Protein AF-A0A7X5DZA8-F1 (afdb_monomer_lite)

Structure (mmCIF, N/CA/C/O backbone):
data_AF-A0A7X5DZA8-F1
#
_entry.id   AF-A0A7X5DZA8-F1
#
loop_
_atom_site.group_PDB
_atom_site.id
_atom_site.type_symbol
_atom_site.label_atom_id
_atom_site.label_alt_id
_atom_site.label_comp_id
_atom_site.label_asym_id
_atom_site.label_entity_id
_atom_site.label_seq_id
_atom_site.pdbx_PDB_ins_code
_atom_site.Cartn_x
_atom_site.Cartn_y
_atom_site.Cartn_z
_atom_site.occupancy
_atom_site.B_iso_or_equiv
_atom_site.auth_seq_id
_atom_site.auth_comp_id
_atom_site.auth_asym_id
_atom_site.auth_atom_id
_atom_site.pdbx_PDB_model_num
ATOM 1 N N . MET A 1 1 ? -6.252 9.428 11.118 1.00 93.88 1 MET A N 1
ATOM 2 C CA . MET A 1 1 ? -6.283 8.185 10.295 1.00 93.88 1 MET A CA 1
ATOM 3 C C . MET A 1 1 ? -5.612 7.089 11.112 1.00 93.88 1 MET A C 1
ATOM 5 O O . MET A 1 1 ? -4.889 7.439 12.027 1.00 93.88 1 MET A O 1
ATOM 9 N N . TYR A 1 2 ? -5.818 5.802 10.845 1.00 96.19 2 TYR A N 1
ATOM 10 C CA . TYR A 1 2 ? -5.159 4.722 11.590 1.00 96.19 2 TYR A CA 1
ATOM 11 C C . TYR A 1 2 ? -4.251 3.884 10.692 1.00 96.19 2 TYR A C 1
ATOM 13 O O . TYR A 1 2 ? -4.678 3.464 9.617 1.00 96.19 2 TYR A O 1
ATOM 21 N N . LYS A 1 3 ? -3.027 3.609 11.157 1.00 96.44 3 LYS A N 1
ATOM 22 C CA . LYS A 1 3 ? -2.171 2.518 10.666 1.00 96.44 3 LYS A CA 1
ATOM 23 C C . LYS A 1 3 ? -2.565 1.233 11.389 1.00 96.44 3 LYS A C 1
ATOM 25 O O . LYS A 1 3 ? -2.643 1.215 12.616 1.00 96.44 3 LYS A O 1
ATOM 30 N N . ILE A 1 4 ? -2.795 0.171 10.626 1.00 97.06 4 ILE A N 1
ATOM 31 C CA . ILE A 1 4 ? -3.059 -1.175 11.139 1.00 97.06 4 ILE A CA 1
ATOM 32 C C . ILE A 1 4 ? -1.740 -1.938 11.091 1.00 97.06 4 ILE A C 1
ATOM 34 O O . ILE A 1 4 ? -1.192 -2.150 10.010 1.00 97.06 4 ILE A O 1
ATOM 38 N N . ILE A 1 5 ? -1.206 -2.308 12.251 1.00 96.75 5 ILE A N 1
ATOM 39 C CA . ILE A 1 5 ? 0.121 -2.910 12.389 1.00 96.75 5 ILE A CA 1
ATOM 40 C C . ILE A 1 5 ? -0.028 -4.362 12.833 1.00 96.75 5 ILE A C 1
ATOM 42 O O . ILE A 1 5 ? -0.604 -4.629 13.884 1.00 96.75 5 ILE A O 1
ATOM 46 N N . LYS A 1 6 ? 0.536 -5.294 12.064 1.00 96.12 6 LYS A N 1
ATOM 47 C CA . LYS A 1 6 ? 0.617 -6.722 12.394 1.00 96.12 6 LYS A CA 1
ATOM 48 C C . LYS A 1 6 ? 2.081 -7.137 12.445 1.00 96.12 6 LYS A C 1
ATOM 50 O O . LYS A 1 6 ? 2.816 -6.885 11.496 1.00 96.12 6 LYS A O 1
ATOM 55 N N . ASN A 1 7 ? 2.514 -7.772 13.536 1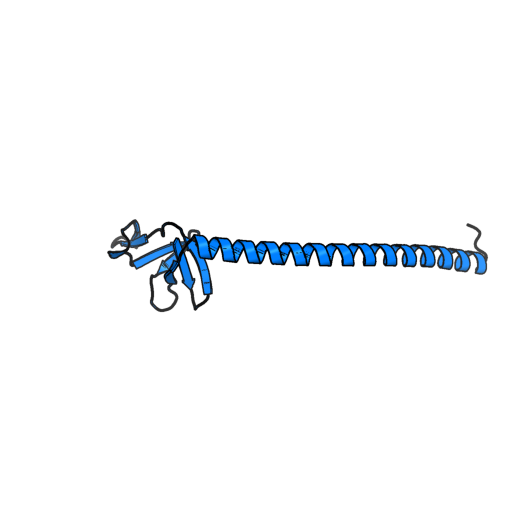.00 94.19 7 ASN A N 1
ATOM 56 C CA . ASN A 1 7 ? 3.898 -8.247 13.704 1.00 94.19 7 ASN A CA 1
ATOM 57 C C . ASN A 1 7 ? 4.967 -7.169 13.402 1.00 94.19 7 ASN A C 1
ATOM 59 O O . ASN A 1 7 ? 5.992 -7.453 12.792 1.00 94.19 7 ASN A O 1
ATOM 63 N N . GLY A 1 8 ? 4.702 -5.915 13.782 1.00 91.44 8 GLY A N 1
ATOM 64 C CA . GLY A 1 8 ? 5.602 -4.779 13.549 1.00 91.44 8 GLY A CA 1
ATOM 65 C C . GLY A 1 8 ? 5.533 -4.146 12.152 1.00 91.44 8 GLY A C 1
ATOM 66 O O . GLY A 1 8 ? 6.092 -3.069 11.964 1.00 9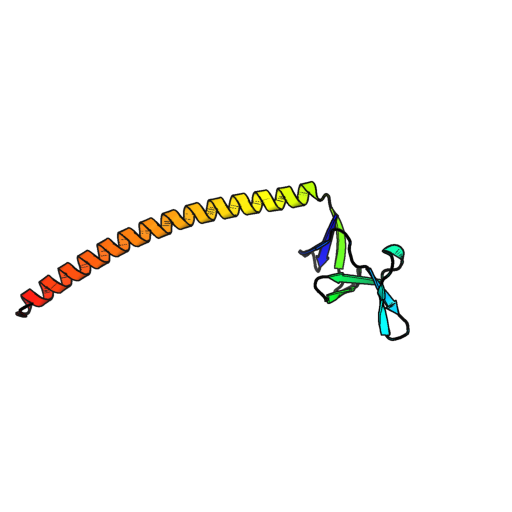1.44 8 GLY A O 1
ATOM 67 N N . ALA A 1 9 ? 4.814 -4.740 11.196 1.00 94.62 9 ALA A N 1
ATOM 68 C CA . ALA A 1 9 ? 4.633 -4.193 9.852 1.00 94.62 9 ALA A CA 1
ATOM 69 C C . ALA A 1 9 ? 3.244 -3.562 9.682 1.00 94.62 9 ALA A C 1
ATOM 71 O O . ALA A 1 9 ? 2.238 -4.114 10.132 1.00 94.62 9 ALA A O 1
ATOM 72 N N . ALA A 1 10 ? 3.173 -2.411 9.010 1.00 94.56 10 ALA A N 1
ATOM 73 C CA . ALA A 1 10 ? 1.895 -1.825 8.622 1.00 94.56 10 ALA A CA 1
ATOM 74 C C . ALA A 1 10 ? 1.277 -2.659 7.491 1.00 94.56 10 ALA A C 1
ATOM 76 O O . ALA A 1 10 ? 1.869 -2.783 6.422 1.00 94.56 10 ALA A O 1
ATOM 77 N N . ILE A 1 11 ? 0.091 -3.214 7.730 1.00 95.62 11 ILE A N 1
ATOM 78 C CA . ILE A 1 11 ? -0.668 -3.974 6.726 1.00 95.62 11 ILE A CA 1
ATOM 79 C C . ILE A 1 11 ? -1.697 -3.106 6.005 1.00 95.62 11 ILE A C 1
ATOM 81 O O . ILE A 1 11 ? -2.243 -3.524 4.993 1.00 95.62 11 ILE A O 1
ATOM 85 N N . GLY A 1 12 ? -1.978 -1.911 6.531 1.00 94.56 12 GLY A N 1
ATOM 86 C CA . GLY A 1 12 ? -3.020 -1.067 5.982 1.00 94.56 12 GLY A CA 1
ATOM 87 C C . GLY A 1 12 ? -3.195 0.278 6.662 1.00 94.56 12 GLY A C 1
ATOM 88 O O . GLY A 1 12 ? -2.690 0.530 7.760 1.00 94.56 12 GLY A O 1
ATOM 89 N N . LEU A 1 13 ? -3.971 1.124 5.991 1.00 95.56 13 LEU A N 1
ATOM 90 C CA . LEU A 1 13 ? -4.452 2.405 6.488 1.00 95.56 13 LEU A CA 1
ATOM 91 C C . LEU A 1 13 ? -5.978 2.410 6.463 1.00 95.56 13 LEU A C 1
ATOM 93 O O . LEU A 1 13 ? -6.592 1.984 5.486 1.00 95.56 13 LEU A O 1
ATOM 97 N N . ALA A 1 14 ? -6.592 2.930 7.521 1.00 94.81 14 ALA A N 1
ATOM 98 C CA . ALA A 1 14 ? -8.034 3.110 7.597 1.00 94.81 14 ALA A CA 1
ATOM 99 C C . ALA A 1 14 ? -8.360 4.493 8.160 1.00 94.81 14 ALA A C 1
ATOM 101 O O . ALA A 1 14 ? -7.932 4.857 9.256 1.00 94.81 14 ALA A O 1
ATOM 102 N N . ALA A 1 15 ? -9.149 5.281 7.428 1.00 92.88 15 ALA A N 1
ATOM 103 C CA . ALA A 1 15 ? -9.639 6.560 7.942 1.00 92.88 15 ALA A CA 1
ATOM 104 C C . ALA A 1 15 ? -10.598 6.351 9.127 1.00 92.88 15 ALA A C 1
ATOM 106 O O . ALA A 1 15 ? -10.523 7.078 10.115 1.00 92.88 15 ALA A O 1
ATOM 107 N N . LYS A 1 16 ? -11.462 5.333 9.030 1.00 93.81 16 LYS A N 1
ATOM 108 C CA . LYS A 1 16 ? -12.398 4.894 10.069 1.00 93.81 16 LYS A CA 1
ATOM 109 C C . LYS A 1 16 ? -12.333 3.365 10.163 1.00 93.81 16 LYS A C 1
ATOM 111 O O . LYS A 1 16 ? -12.872 2.708 9.273 1.00 93.81 16 LYS A O 1
ATOM 116 N N . PRO A 1 17 ? -11.638 2.796 11.161 1.00 95.94 17 PRO A N 1
ATOM 117 C CA . PRO A 1 17 ? -11.575 1.351 11.334 1.00 95.94 17 PRO A CA 1
ATOM 118 C C . PRO A 1 17 ? -12.970 0.764 11.559 1.00 95.94 17 PRO A C 1
ATOM 120 O O . PRO A 1 17 ? -13.813 1.375 12.218 1.00 95.94 17 PRO A O 1
ATOM 123 N N . VAL A 1 18 ? -13.210 -0.422 11.004 1.00 97.25 18 VAL A N 1
ATOM 124 C CA . VAL A 1 18 ? -14.455 -1.164 11.215 1.00 97.25 18 VAL A CA 1
ATOM 125 C C . VAL A 1 18 ? -14.264 -2.047 12.437 1.00 97.25 18 VAL A C 1
ATOM 127 O O . VAL A 1 18 ? -13.601 -3.080 12.365 1.00 97.25 18 VAL A O 1
ATOM 130 N N . TYR A 1 19 ? -14.810 -1.606 13.563 1.00 97.94 19 TYR A N 1
ATOM 131 C CA . TYR A 1 19 ? -14.724 -2.310 14.835 1.00 97.94 19 TYR A CA 1
ATOM 132 C C . TYR A 1 19 ? -15.806 -3.377 14.950 1.00 97.94 19 TYR A C 1
ATOM 134 O O . TYR A 1 19 ? -16.973 -3.130 14.623 1.00 97.94 19 TYR A O 1
ATOM 142 N N . VAL A 1 20 ? -15.411 -4.554 15.431 1.00 97.62 20 VAL A N 1
ATOM 143 C CA . VAL A 1 20 ? -16.326 -5.666 15.679 1.00 97.62 20 VAL A CA 1
ATOM 144 C C . VAL A 1 20 ? -16.076 -6.318 17.034 1.00 97.62 20 VAL A C 1
ATOM 146 O O . VAL A 1 20 ? -14.949 -6.357 17.539 1.00 97.62 20 VAL A O 1
ATOM 149 N N . MET A 1 21 ? -17.143 -6.881 17.590 1.00 96.88 21 MET A N 1
ATOM 150 C CA . MET A 1 21 ? -17.115 -7.732 18.778 1.00 96.88 21 MET A CA 1
ATOM 151 C C . MET A 1 21 ? -17.658 -9.121 18.450 1.00 96.88 21 MET A C 1
ATOM 153 O O . MET A 1 21 ? -18.561 -9.253 17.619 1.00 96.88 21 MET A O 1
ATOM 157 N N . LEU A 1 22 ? -17.106 -10.155 19.086 1.00 94.25 22 LEU A N 1
ATOM 158 C CA . LEU A 1 22 ? -17.668 -11.502 19.012 1.00 94.25 22 LEU A CA 1
ATOM 159 C C . LEU A 1 22 ? -18.938 -11.562 19.869 1.00 94.25 22 LEU A C 1
ATOM 161 O O . LEU A 1 22 ? -18.905 -11.238 21.053 1.00 94.25 22 LEU A O 1
ATOM 165 N N . LEU A 1 23 ? -20.048 -11.967 19.263 1.00 95.25 23 LEU A N 1
ATOM 166 C CA . LEU A 1 23 ? -21.328 -12.161 19.934 1.00 95.25 23 LEU A CA 1
ATOM 167 C C . LEU A 1 23 ? -21.461 -13.610 20.424 1.00 95.25 23 LEU A C 1
ATOM 169 O O . LEU A 1 2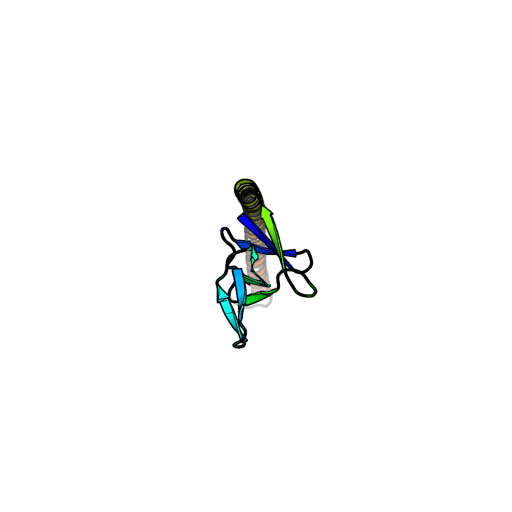3 ? -20.844 -14.524 19.873 1.00 95.25 23 LEU A O 1
ATOM 173 N N . ASP A 1 24 ? -22.343 -13.844 21.396 1.00 95.19 24 ASP A N 1
ATOM 174 C CA . ASP A 1 24 ? -22.577 -15.173 21.993 1.00 95.19 24 ASP A CA 1
ATOM 175 C C . ASP A 1 24 ? -23.041 -16.237 20.984 1.00 95.19 24 ASP A C 1
ATOM 177 O O . ASP A 1 24 ? -22.883 -17.437 21.199 1.00 95.19 24 ASP A O 1
ATOM 181 N N . ASN A 1 25 ? -23.608 -15.804 19.857 1.00 94.44 25 ASN A N 1
ATOM 182 C CA . ASN A 1 25 ? -24.032 -16.682 18.768 1.00 94.44 25 ASN A CA 1
ATOM 183 C C . ASN A 1 25 ? -22.878 -17.104 17.833 1.00 94.44 25 ASN A C 1
ATOM 185 O O . ASN A 1 25 ? -23.131 -17.778 16.834 1.00 94.44 25 ASN A O 1
ATOM 189 N N . GLY A 1 26 ? -21.640 -16.698 18.128 1.00 92.44 26 GLY A N 1
ATOM 190 C CA . GLY A 1 26 ? -20.442 -17.016 17.351 1.00 92.44 26 GLY A CA 1
ATOM 191 C C . GLY A 1 26 ? -20.212 -16.132 16.121 1.00 92.44 26 GLY A C 1
ATOM 192 O O . GLY A 1 26 ? -19.263 -16.375 15.380 1.00 92.44 26 GLY A O 1
ATOM 193 N N . TYR A 1 27 ? -21.044 -15.112 15.891 1.00 94.25 27 TYR A N 1
ATOM 194 C CA . TYR A 1 27 ? -20.873 -14.145 14.803 1.00 94.25 27 TYR A CA 1
ATOM 195 C C . TYR A 1 27 ? -20.261 -12.836 15.305 1.00 94.25 27 TYR A C 1
ATOM 197 O O . TYR A 1 27 ? -20.287 -12.529 16.494 1.00 94.25 27 TYR A O 1
ATOM 205 N N . TYR A 1 28 ? -19.742 -12.033 14.379 1.00 96.19 28 TYR A N 1
ATOM 206 C CA . TYR A 1 28 ? -19.248 -10.694 14.681 1.00 96.19 28 TYR A CA 1
ATOM 207 C C . TYR A 1 28 ? -20.339 -9.638 14.482 1.00 96.19 28 TYR A C 1
ATOM 209 O O . TYR A 1 28 ? -20.984 -9.592 13.434 1.00 96.19 28 TYR A O 1
ATOM 217 N N . GLY A 1 29 ? -20.515 -8.771 15.479 1.00 96.81 29 GLY A N 1
ATOM 218 C CA . GLY A 1 29 ? -21.370 -7.585 15.410 1.00 96.81 29 GLY A CA 1
ATOM 219 C C . GLY A 1 29 ? -20.542 -6.305 15.307 1.00 96.81 29 GLY A C 1
ATOM 220 O O . GLY A 1 29 ? -19.471 -6.220 15.903 1.00 96.81 29 GLY A O 1
ATOM 221 N N . LEU A 1 30 ? -21.037 -5.304 14.570 1.00 97.25 30 LEU A N 1
ATOM 222 C CA . LEU A 1 30 ? -20.432 -3.968 14.545 1.00 97.25 30 LEU A CA 1
ATOM 223 C C . LEU A 1 30 ? -20.576 -3.290 15.910 1.00 97.25 30 LEU A C 1
ATOM 225 O O . LEU A 1 30 ? -21.649 -3.330 16.514 1.00 97.25 30 LEU A O 1
ATOM 229 N N . CYS A 1 31 ? -19.518 -2.626 16.365 1.00 96.75 31 CYS A N 1
ATOM 230 C CA . CYS A 1 31 ? -19.502 -1.930 17.648 1.00 96.75 31 CYS A CA 1
ATOM 231 C C . CYS A 1 31 ? -18.713 -0.615 17.587 1.00 96.75 31 CYS A C 1
ATOM 233 O O . CYS A 1 31 ? -18.177 -0.229 16.547 1.00 96.75 31 CYS A O 1
ATOM 235 N N . ASN A 1 32 ? -18.666 0.105 18.709 1.00 96.44 32 ASN A N 1
ATOM 236 C CA . ASN A 1 32 ? -17.754 1.235 18.873 1.00 96.44 32 ASN A CA 1
ATOM 237 C C . ASN A 1 32 ? -16.321 0.731 19.167 1.00 96.44 32 ASN A C 1
ATOM 239 O O . ASN A 1 32 ? -16.096 -0.461 19.370 1.00 96.44 32 ASN A O 1
ATOM 243 N N . ALA A 1 33 ? -15.354 1.648 19.219 1.00 94.88 33 ALA A N 1
ATOM 244 C CA . ALA A 1 33 ? -13.959 1.307 19.496 1.00 94.88 33 ALA A CA 1
ATOM 245 C C . ALA A 1 33 ? -13.705 0.804 20.932 1.00 94.88 33 ALA A C 1
ATOM 247 O O . ALA A 1 33 ? -12.767 0.044 21.142 1.00 94.88 33 ALA A O 1
ATOM 248 N N . ALA A 1 34 ? -14.509 1.235 21.909 1.00 95.00 34 ALA A N 1
ATOM 249 C CA . ALA A 1 34 ? -14.328 0.890 23.320 1.00 95.00 34 ALA A CA 1
ATOM 250 C C . ALA A 1 34 ? -14.699 -0.571 23.615 1.00 95.00 34 ALA A C 1
ATOM 252 O O . ALA A 1 34 ? -14.061 -1.205 24.450 1.00 95.00 34 ALA A O 1
ATOM 253 N N . ASP A 1 35 ? -15.687 -1.101 22.894 1.00 95.88 35 ASP A N 1
ATOM 254 C CA . ASP A 1 35 ? -16.204 -2.459 23.082 1.00 95.88 35 ASP A CA 1
ATOM 255 C C . ASP A 1 35 ? -15.590 -3.472 22.094 1.00 95.88 35 ASP A C 1
ATOM 257 O O . ASP A 1 35 ? -15.957 -4.647 22.071 1.00 95.88 35 ASP A O 1
ATOM 261 N N . ALA A 1 36 ? -14.682 -3.019 21.227 1.00 96.75 36 ALA A N 1
ATOM 262 C CA . ALA A 1 36 ? -14.149 -3.818 20.135 1.00 96.75 36 ALA A CA 1
ATOM 263 C C . ALA A 1 36 ? -13.171 -4.892 20.619 1.00 96.75 36 ALA A C 1
ATOM 265 O O . ALA A 1 36 ? -12.178 -4.596 21.282 1.00 96.75 36 ALA A O 1
ATOM 266 N N . SER A 1 37 ? -13.384 -6.133 20.179 1.00 95.19 37 SER A N 1
ATOM 267 C CA . SER A 1 37 ? -12.402 -7.214 20.337 1.00 95.19 37 SER A CA 1
ATOM 268 C C . SER A 1 37 ? -11.518 -7.386 19.099 1.00 95.19 37 SER A C 1
ATOM 270 O O . SER A 1 37 ? -10.472 -8.029 19.159 1.00 95.19 37 SER A O 1
ATOM 272 N N . ALA A 1 38 ? -11.952 -6.861 17.952 1.00 96.56 38 ALA A N 1
ATOM 273 C CA . ALA A 1 38 ? -11.280 -7.017 16.671 1.00 96.56 38 ALA A CA 1
ATOM 274 C C . ALA A 1 38 ? -11.606 -5.859 15.713 1.00 96.56 38 ALA A C 1
ATOM 276 O O . ALA A 1 38 ? -12.549 -5.090 15.918 1.00 96.56 38 ALA A O 1
ATOM 277 N N . VAL A 1 39 ? -10.834 -5.766 14.632 1.00 97.38 39 VAL A N 1
ATOM 278 C CA . VAL A 1 39 ? -11.137 -4.925 13.473 1.00 97.38 39 VAL A CA 1
ATOM 279 C C . VAL A 1 39 ? -11.218 -5.739 12.201 1.00 97.38 39 VAL A C 1
ATOM 281 O O . VAL A 1 39 ? -10.491 -6.713 12.022 1.00 97.38 39 VAL A O 1
ATOM 284 N N . VAL A 1 40 ? -12.075 -5.299 11.288 1.00 96.94 40 VAL A N 1
ATOM 285 C CA . VAL A 1 40 ? -12.119 -5.835 9.931 1.00 96.94 40 VAL A CA 1
ATOM 286 C C . VAL A 1 40 ? -11.241 -4.979 9.033 1.00 96.94 40 VAL A C 1
ATOM 288 O O . VAL A 1 40 ? -11.433 -3.765 8.932 1.00 96.94 40 VAL A O 1
ATOM 291 N N . TYR A 1 41 ? -10.292 -5.621 8.361 1.00 95.88 41 TYR A N 1
ATOM 292 C CA . TYR A 1 41 ? -9.485 -5.006 7.318 1.00 95.88 41 TYR A CA 1
ATOM 293 C C . TYR A 1 41 ? -9.406 -5.938 6.115 1.00 95.88 41 TYR A C 1
ATOM 295 O O . TYR A 1 41 ? -9.105 -7.119 6.270 1.00 95.88 41 TYR A O 1
ATOM 303 N N . ASP A 1 42 ? -9.715 -5.401 4.934 1.00 94.31 42 ASP A N 1
ATOM 304 C CA . ASP A 1 42 ? -9.727 -6.136 3.663 1.00 94.31 42 ASP A CA 1
ATOM 305 C C . ASP A 1 42 ? -10.494 -7.474 3.738 1.00 94.31 42 ASP A C 1
ATOM 307 O O . ASP A 1 42 ? -9.994 -8.552 3.431 1.00 94.31 42 ASP A O 1
ATOM 311 N N . GLY A 1 43 ? -11.709 -7.420 4.297 1.00 93.94 43 GLY A N 1
ATOM 312 C CA . GLY A 1 43 ? -12.576 -8.591 4.483 1.00 93.94 43 GLY A CA 1
ATOM 313 C C . GLY A 1 43 ? -12.132 -9.582 5.569 1.00 93.94 43 GLY A C 1
ATOM 314 O O . GLY A 1 43 ? -12.867 -10.523 5.858 1.00 93.94 43 GLY A O 1
ATOM 315 N N . THR A 1 44 ? -10.979 -9.371 6.209 1.00 94.62 44 THR A N 1
ATOM 316 C CA . THR A 1 44 ? -10.432 -10.261 7.241 1.00 94.62 44 THR A CA 1
ATOM 317 C C . THR A 1 44 ? -10.619 -9.669 8.635 1.00 94.62 44 THR A C 1
ATOM 319 O O . THR A 1 44 ? -10.359 -8.486 8.860 1.00 94.62 44 THR A O 1
ATOM 322 N N . VAL A 1 45 ? -11.051 -10.496 9.590 1.00 95.50 45 VAL A N 1
ATOM 323 C CA . VAL A 1 45 ? -11.167 -10.111 11.003 1.00 95.50 45 VAL A CA 1
ATOM 324 C C . VAL A 1 45 ? -9.818 -10.300 11.693 1.00 95.50 45 VAL A C 1
ATOM 326 O O . VAL A 1 45 ? -9.276 -11.403 11.727 1.00 95.50 45 VAL A O 1
ATOM 329 N N . TYR A 1 46 ? -9.298 -9.229 12.282 1.00 95.94 46 TYR A N 1
ATOM 330 C CA . TYR A 1 46 ? -8.065 -9.226 13.056 1.00 95.94 46 TYR A CA 1
ATOM 331 C C . TYR A 1 46 ? -8.357 -8.892 14.521 1.00 95.94 46 TYR A C 1
ATOM 333 O O . TYR A 1 46 ? -8.867 -7.802 14.790 1.00 95.94 46 TYR A O 1
ATOM 341 N N . PRO A 1 47 ? -8.013 -9.771 15.478 1.00 96.25 47 PRO A N 1
ATOM 342 C CA . PRO A 1 47 ? -8.088 -9.452 16.902 1.00 96.25 47 PRO A CA 1
ATOM 343 C C . PRO A 1 47 ? -7.287 -8.193 17.241 1.00 96.25 47 PRO A C 1
ATOM 345 O O . PRO A 1 47 ? -6.213 -7.972 16.679 1.00 96.25 47 PRO A O 1
ATOM 348 N N . LEU A 1 48 ? -7.797 -7.368 18.154 1.00 95.81 48 LEU A N 1
ATOM 349 C CA . LEU A 1 48 ? -7.060 -6.218 18.674 1.00 95.81 48 LEU A CA 1
ATOM 350 C C . LEU A 1 48 ? -6.120 -6.675 19.794 1.00 95.81 48 LEU A C 1
ATOM 352 O O . LEU A 1 48 ? -6.566 -7.169 20.826 1.00 95.81 48 LEU A O 1
ATOM 356 N N . GLY A 1 49 ? -4.816 -6.480 19.594 1.00 90.69 49 GLY A N 1
ATOM 357 C CA . GLY A 1 49 ? -3.786 -6.936 20.529 1.00 90.69 49 GLY A CA 1
ATOM 358 C C . GLY A 1 49 ? -3.650 -8.463 20.620 1.00 90.69 49 GLY A C 1
ATOM 359 O O . GLY A 1 49 ? -4.264 -9.216 19.866 1.00 90.69 49 GLY A O 1
ATOM 360 N N . GLY A 1 50 ? -2.805 -8.921 21.547 1.00 88.06 50 GLY A N 1
ATOM 361 C CA . GLY A 1 50 ? -2.517 -10.345 21.742 1.00 88.06 50 GLY A CA 1
ATOM 362 C C . GLY A 1 50 ? -1.665 -10.976 20.634 1.00 88.06 50 GLY A C 1
ATOM 363 O O . GLY A 1 50 ? -1.201 -10.313 19.704 1.00 88.06 50 GLY A O 1
ATOM 364 N N . GLU A 1 51 ? -1.427 -12.280 20.758 1.00 86.69 51 GLU A N 1
ATOM 365 C CA . GLU A 1 51 ? -0.655 -13.049 19.782 1.00 86.69 51 GLU A CA 1
ATOM 366 C C . GLU A 1 51 ? -1.441 -13.200 18.470 1.00 86.69 51 GLU A C 1
ATOM 368 O O . GLU A 1 51 ? -2.592 -13.633 18.461 1.00 86.69 51 GLU A O 1
ATOM 373 N N . GLY A 1 52 ? -0.833 -12.800 17.350 1.00 85.50 52 GLY A N 1
ATOM 374 C CA . GLY A 1 52 ? -1.460 -12.851 16.022 1.00 85.50 52 GLY A CA 1
ATOM 375 C C . GLY A 1 52 ? -2.460 -11.727 15.715 1.00 85.50 52 GLY A C 1
ATOM 376 O O . GLY A 1 52 ? -2.950 -11.658 14.581 1.00 85.50 52 GLY A O 1
ATOM 377 N N . GLY A 1 53 ? -2.733 -10.840 16.677 1.00 94.25 53 GLY A N 1
ATOM 378 C CA . GLY A 1 53 ? -3.589 -9.669 16.502 1.00 94.25 53 GLY A CA 1
ATOM 379 C C . GLY A 1 53 ? -2.896 -8.478 15.836 1.00 94.25 53 GLY A C 1
ATOM 380 O O . GLY A 1 53 ? -1.746 -8.546 15.391 1.00 94.25 53 GLY A O 1
ATOM 381 N N . VAL A 1 54 ? -3.625 -7.367 15.761 1.00 97.38 54 VAL A N 1
ATOM 382 C CA . VAL A 1 54 ? -3.158 -6.096 15.198 1.00 97.38 54 VAL A CA 1
ATOM 383 C C . VAL A 1 54 ? -3.208 -4.973 16.225 1.00 97.38 54 VAL A C 1
ATOM 385 O O . VAL A 1 54 ? -4.008 -4.981 17.161 1.00 97.38 54 VAL A O 1
ATOM 388 N N . LEU A 1 55 ? -2.355 -3.977 16.015 1.00 96.62 55 LEU A N 1
ATOM 389 C CA . LEU A 1 55 ? -2.352 -2.703 16.723 1.00 96.62 55 LEU A CA 1
ATOM 390 C C . LEU A 1 55 ? -2.903 -1.623 15.793 1.00 96.62 55 LEU A C 1
ATOM 392 O O . LEU A 1 55 ? -2.523 -1.552 14.624 1.00 96.62 55 LEU A O 1
ATOM 396 N N . LEU A 1 56 ? -3.768 -0.761 16.318 1.00 96.44 56 LEU A N 1
ATOM 397 C CA . LEU A 1 56 ? -4.200 0.448 15.625 1.00 96.44 56 LEU A CA 1
ATOM 398 C C . LEU A 1 56 ? -3.436 1.635 16.183 1.00 96.44 56 LEU A C 1
ATOM 400 O O . LEU A 1 56 ? -3.524 1.928 17.374 1.00 96.44 56 LEU A O 1
ATOM 404 N N . VAL A 1 57 ? -2.715 2.330 15.315 1.00 95.62 57 VAL A N 1
ATOM 405 C CA . VAL A 1 57 ? -1.975 3.535 15.686 1.00 95.62 57 VAL A CA 1
ATOM 406 C C . VAL A 1 57 ? -2.576 4.706 14.943 1.00 95.62 57 VAL A C 1
ATOM 408 O O . VAL A 1 57 ? -2.610 4.710 13.711 1.00 95.62 57 VAL A O 1
ATOM 411 N N . GLU A 1 58 ? -3.069 5.690 15.687 1.00 95.38 58 GLU A N 1
ATOM 412 C CA . GLU A 1 58 ? -3.530 6.928 15.080 1.00 95.38 58 GLU A CA 1
ATOM 413 C C . GLU A 1 58 ? -2.340 7.687 14.493 1.00 95.38 58 GLU A C 1
ATOM 415 O O . GLU A 1 58 ? -1.299 7.857 15.124 1.00 95.38 58 GLU A O 1
ATOM 420 N N . VAL A 1 59 ? -2.504 8.112 13.251 1.00 95.38 59 VAL A N 1
ATOM 421 C CA . VAL A 1 59 ? -1.519 8.853 12.482 1.00 95.38 59 VAL A CA 1
ATOM 422 C C . VAL A 1 59 ? -2.173 10.049 11.814 1.00 95.38 59 VAL A C 1
ATOM 424 O O . VAL A 1 59 ? -3.349 10.017 11.410 1.00 95.38 59 VAL A O 1
ATOM 427 N N . ASP A 1 60 ? -1.370 11.096 11.668 1.00 95.62 60 ASP A N 1
ATOM 428 C CA . ASP A 1 60 ? -1.729 12.261 10.882 1.00 95.62 60 ASP A CA 1
ATOM 429 C C . ASP A 1 60 ? -1.829 11.888 9.398 1.00 95.62 60 ASP A C 1
ATOM 431 O O . ASP A 1 60 ? -0.913 11.304 8.816 1.00 95.62 60 ASP A O 1
ATOM 435 N N . ALA A 1 61 ? -2.965 12.212 8.784 1.00 91.62 61 ALA A N 1
ATOM 436 C CA . ALA A 1 61 ? -3.212 11.864 7.390 1.00 91.62 61 ALA A CA 1
ATOM 437 C C . ALA A 1 61 ? -2.321 12.672 6.436 1.00 91.62 61 ALA A C 1
ATOM 439 O O . ALA A 1 61 ? -1.899 12.129 5.420 1.00 91.62 61 ALA A O 1
ATOM 440 N N . GLY A 1 62 ? -2.011 13.932 6.764 1.00 92.88 62 GLY A N 1
ATOM 441 C CA . GLY A 1 62 ? -1.151 14.778 5.933 1.00 92.88 62 GLY A CA 1
ATOM 442 C C . GLY A 1 62 ? 0.254 14.197 5.805 1.00 92.88 62 GLY A C 1
ATOM 443 O O . GLY A 1 62 ? 0.746 13.998 4.699 1.00 92.88 62 GLY A O 1
ATOM 444 N N . THR A 1 63 ? 0.839 13.809 6.934 1.00 93.31 63 THR A N 1
ATOM 445 C CA . THR A 1 63 ? 2.166 13.187 7.011 1.00 93.31 63 THR A CA 1
ATOM 446 C C . THR A 1 63 ? 2.231 11.893 6.200 1.00 93.31 63 THR A C 1
ATOM 448 O O . THR A 1 63 ? 3.163 11.694 5.427 1.00 93.31 63 THR A O 1
ATOM 451 N N . VAL A 1 64 ? 1.218 11.028 6.324 1.00 93.00 64 VAL A N 1
ATOM 452 C CA . VAL A 1 64 ? 1.145 9.765 5.569 1.00 93.00 64 VAL A CA 1
ATOM 453 C C . VAL A 1 64 ? 1.060 10.013 4.062 1.00 93.00 64 VAL A C 1
ATOM 455 O O . VAL A 1 64 ? 1.730 9.334 3.287 1.00 93.00 64 VAL A O 1
ATOM 458 N N . LEU A 1 65 ? 0.247 10.982 3.641 1.00 92.75 65 LEU A N 1
ATOM 459 C CA . LEU A 1 65 ? 0.100 11.330 2.229 1.00 92.75 65 LEU A CA 1
ATOM 460 C C . LEU A 1 65 ? 1.383 11.950 1.662 1.00 92.75 65 LEU A C 1
ATOM 462 O O . LEU A 1 65 ? 1.765 11.626 0.540 1.00 92.75 65 LEU A O 1
ATOM 466 N N . ASP A 1 66 ? 2.079 12.785 2.433 1.00 95.56 66 ASP A N 1
ATOM 467 C CA . ASP A 1 66 ? 3.372 13.343 2.031 1.00 95.56 66 ASP A CA 1
ATOM 468 C C . ASP A 1 66 ? 4.466 12.271 1.922 1.00 95.56 66 ASP A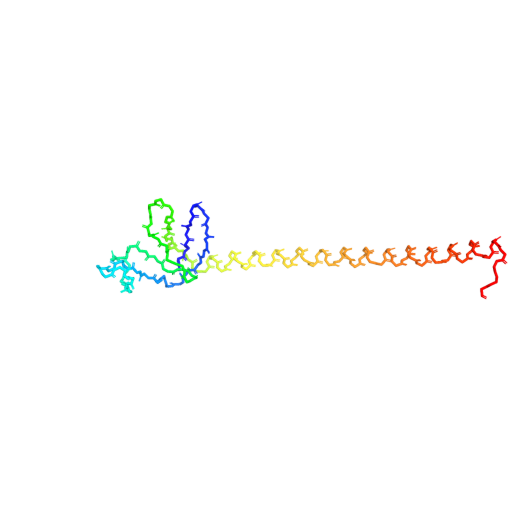 C 1
ATOM 470 O O . ASP A 1 66 ? 5.259 12.302 0.979 1.00 95.56 66 ASP A O 1
ATOM 474 N N . GLU A 1 67 ? 4.501 11.301 2.842 1.00 92.94 67 GLU A N 1
ATOM 475 C CA . GLU A 1 67 ? 5.394 10.137 2.757 1.00 92.94 67 GLU A CA 1
ATOM 476 C C . GLU A 1 67 ? 5.137 9.335 1.473 1.00 92.94 67 GLU A C 1
ATOM 478 O O . GLU A 1 67 ? 6.073 9.060 0.720 1.00 92.94 67 GLU A O 1
ATOM 483 N N . GLN A 1 68 ? 3.871 9.009 1.187 1.00 93.69 68 GLN A N 1
ATOM 484 C CA . GLN A 1 68 ? 3.486 8.276 -0.023 1.00 93.69 68 GLN A CA 1
ATOM 485 C C . GLN A 1 68 ? 3.811 9.054 -1.299 1.00 93.69 68 GLN A C 1
ATOM 487 O O . GLN A 1 68 ? 4.323 8.477 -2.258 1.00 93.69 68 GLN A O 1
ATOM 492 N N . ARG A 1 69 ? 3.568 10.368 -1.306 1.00 96.75 69 ARG A N 1
ATOM 493 C CA . ARG A 1 69 ? 3.904 11.240 -2.434 1.00 96.75 69 ARG A CA 1
ATOM 494 C C . ARG A 1 69 ? 5.404 11.236 -2.714 1.00 96.75 69 ARG A C 1
ATOM 496 O O . ARG A 1 69 ? 5.792 11.013 -3.853 1.00 96.75 69 ARG A O 1
ATOM 503 N N . ARG A 1 70 ? 6.246 11.414 -1.690 1.00 96.38 70 ARG A N 1
ATOM 504 C CA . ARG A 1 70 ? 7.711 11.370 -1.856 1.00 96.38 70 ARG A CA 1
ATOM 505 C C . ARG A 1 70 ? 8.195 10.020 -2.375 1.00 96.38 70 ARG A C 1
ATOM 507 O O . ARG A 1 70 ? 9.094 9.971 -3.208 1.00 96.38 70 ARG A O 1
ATOM 514 N N . GLN A 1 71 ? 7.608 8.924 -1.893 1.00 95.25 71 GLN A N 1
ATOM 515 C CA . GLN A 1 71 ? 7.929 7.590 -2.400 1.00 95.25 71 GLN A CA 1
ATOM 516 C C . GLN A 1 71 ? 7.552 7.442 -3.877 1.00 95.25 71 GLN A C 1
ATOM 518 O O . GLN A 1 71 ? 8.357 6.930 -4.648 1.00 95.25 71 GLN A O 1
ATOM 523 N N . ALA A 1 72 ? 6.374 7.923 -4.282 1.00 96.00 72 ALA A N 1
ATOM 524 C CA . ALA A 1 72 ? 5.945 7.897 -5.677 1.00 96.00 72 ALA A CA 1
ATOM 525 C C . ALA A 1 72 ? 6.834 8.775 -6.574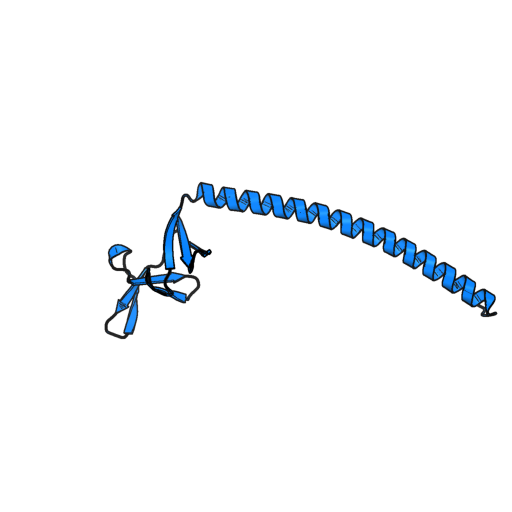 1.00 96.00 72 ALA A C 1
ATOM 527 O O . ALA A 1 72 ? 7.244 8.330 -7.641 1.00 96.00 72 ALA A O 1
ATOM 528 N N . GLU A 1 73 ? 7.191 9.983 -6.125 1.00 97.38 73 GLU A N 1
ATOM 529 C CA . GLU A 1 73 ? 8.130 10.873 -6.823 1.00 97.38 73 GLU A CA 1
ATOM 530 C C . GLU A 1 73 ? 9.502 10.195 -7.009 1.00 97.38 73 GLU A C 1
ATOM 532 O O . GLU A 1 73 ? 10.072 10.237 -8.097 1.00 97.38 73 GLU A O 1
ATOM 537 N N . SER A 1 74 ? 10.007 9.498 -5.983 1.00 96.81 74 SER A N 1
ATOM 538 C CA . SER A 1 74 ? 11.263 8.742 -6.074 1.00 96.81 74 SER A CA 1
ATOM 539 C C . SER A 1 74 ? 11.172 7.547 -7.024 1.00 96.81 74 SER A C 1
ATOM 541 O O . SER A 1 74 ? 12.126 7.287 -7.754 1.00 96.81 74 SER A O 1
ATOM 543 N N . GLN A 1 75 ? 10.059 6.809 -7.011 1.00 96.88 75 GLN A N 1
ATOM 544 C CA . GLN A 1 75 ? 9.845 5.687 -7.929 1.00 96.88 75 GLN A CA 1
ATOM 545 C C . GLN A 1 75 ? 9.764 6.168 -9.375 1.00 96.88 75 GLN A C 1
ATOM 547 O O . GLN A 1 75 ? 10.357 5.548 -10.253 1.00 96.88 75 GLN A O 1
ATOM 552 N N . LEU A 1 76 ? 9.086 7.293 -9.609 1.00 97.38 76 LEU A N 1
ATOM 553 C CA . LEU A 1 76 ? 8.998 7.906 -10.928 1.00 97.38 76 LEU A CA 1
ATOM 554 C C . LEU A 1 76 ? 10.385 8.300 -11.445 1.00 97.38 76 LEU A C 1
ATOM 556 O O . LEU A 1 76 ? 10.745 7.903 -12.545 1.00 97.38 76 LEU A O 1
ATOM 560 N N . ALA A 1 77 ? 11.195 8.975 -10.624 1.00 96.81 77 ALA A N 1
ATOM 561 C CA . ALA A 1 77 ? 12.563 9.334 -11.001 1.00 96.81 77 ALA A CA 1
ATOM 562 C C . ALA A 1 77 ? 13.415 8.100 -11.350 1.00 96.81 77 ALA A C 1
ATOM 564 O O . ALA A 1 77 ? 14.111 8.099 -12.361 1.00 96.81 77 ALA A O 1
ATOM 565 N N . SER A 1 78 ? 13.317 7.026 -10.556 1.00 97.00 78 SER A N 1
ATOM 566 C CA . SER A 1 78 ? 14.038 5.779 -10.850 1.00 97.00 78 SER A CA 1
ATOM 567 C C . SER A 1 78 ? 13.542 5.079 -12.119 1.00 97.00 78 SER A C 1
ATOM 569 O O . SER A 1 78 ? 14.325 4.448 -12.824 1.00 97.00 78 SER A O 1
ATOM 571 N N . ALA A 1 79 ? 12.245 5.183 -12.422 1.00 97.31 79 ALA A N 1
ATOM 572 C CA . ALA A 1 79 ? 11.663 4.596 -13.621 1.00 97.31 79 ALA A CA 1
ATOM 573 C C . ALA A 1 79 ? 12.090 5.361 -14.879 1.00 97.31 79 ALA A C 1
ATOM 575 O O . ALA A 1 79 ? 12.384 4.729 -15.892 1.00 97.31 79 ALA A O 1
ATOM 576 N N . ASP A 1 80 ? 12.163 6.692 -14.802 1.00 97.81 80 ASP A N 1
ATOM 577 C CA . ASP A 1 80 ? 12.647 7.535 -15.896 1.00 97.81 80 ASP A CA 1
ATOM 578 C C . ASP A 1 80 ? 14.115 7.223 -16.226 1.00 97.81 80 ASP A C 1
ATOM 580 O O . ASP A 1 80 ? 14.459 7.054 -17.396 1.00 97.81 80 ASP A O 1
ATOM 584 N N . GLU A 1 81 ? 14.970 7.073 -15.210 1.00 97.38 81 GLU A N 1
ATOM 585 C CA . GLU A 1 81 ? 16.378 6.692 -15.394 1.00 97.38 81 GLU A CA 1
ATOM 586 C C 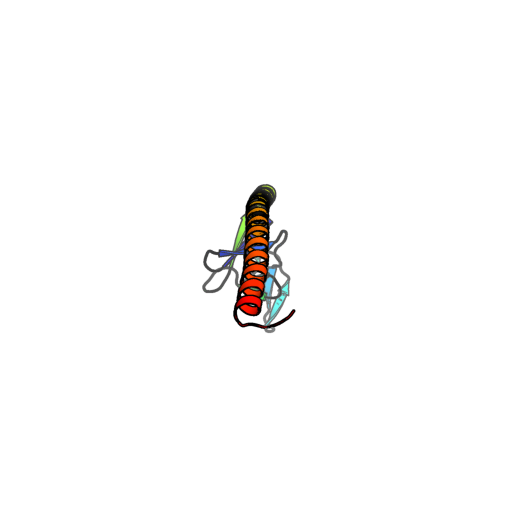. GLU A 1 81 ? 16.505 5.303 -16.041 1.00 97.38 81 GLU A C 1
ATOM 588 O O . GLU A 1 81 ? 17.155 5.158 -17.077 1.00 97.38 81 GLU A O 1
ATOM 593 N N . ALA A 1 82 ? 15.785 4.304 -15.520 1.00 97.81 82 ALA A N 1
ATOM 594 C CA . ALA A 1 82 ? 15.774 2.959 -16.096 1.00 97.81 82 ALA A CA 1
ATOM 595 C C . ALA A 1 82 ? 15.250 2.933 -17.546 1.00 97.81 82 ALA A C 1
ATOM 597 O O . ALA A 1 82 ? 15.721 2.144 -18.365 1.00 97.81 82 ALA A O 1
ATOM 598 N N . ALA A 1 83 ? 14.279 3.785 -17.890 1.00 98.12 83 ALA A N 1
ATOM 599 C CA . ALA A 1 83 ? 13.744 3.866 -19.246 1.00 98.12 83 ALA A CA 1
ATOM 600 C C . ALA A 1 83 ? 14.777 4.402 -20.251 1.00 98.12 83 ALA A C 1
ATOM 602 O O . ALA A 1 83 ? 14.848 3.897 -21.374 1.00 98.12 83 ALA A O 1
ATOM 603 N N . ILE A 1 84 ? 15.586 5.389 -19.851 1.00 97.81 84 ILE A N 1
ATOM 604 C CA . ILE A 1 84 ? 16.679 5.919 -20.680 1.00 97.81 84 ILE A CA 1
ATOM 605 C C . ILE A 1 84 ? 17.722 4.827 -20.926 1.00 97.81 84 ILE A C 1
ATOM 607 O O . ILE A 1 84 ? 18.056 4.555 -22.080 1.00 97.81 84 ILE A O 1
ATOM 611 N N . GLU A 1 85 ? 18.171 4.148 -19.868 1.00 97.88 85 GLU A N 1
ATOM 612 C CA . GLU A 1 85 ? 19.156 3.064 -19.977 1.00 97.88 85 GLU A CA 1
ATOM 613 C C . GLU A 1 85 ? 18.673 1.936 -20.901 1.00 97.88 85 GLU A C 1
ATOM 615 O O . GLU A 1 85 ? 19.419 1.454 -21.757 1.00 97.88 85 GLU A O 1
ATOM 620 N N . LEU A 1 86 ? 17.403 1.536 -20.778 1.00 98.06 86 LEU A N 1
ATOM 621 C CA . LEU A 1 86 ? 16.805 0.518 -21.644 1.00 98.06 86 LEU A CA 1
ATOM 622 C C . LEU A 1 86 ? 16.761 0.955 -23.113 1.00 98.06 86 LEU A C 1
ATOM 624 O O . LEU A 1 86 ? 16.978 0.129 -24.003 1.00 98.06 86 LEU A O 1
ATOM 628 N N . TYR A 1 87 ? 16.489 2.233 -23.382 1.00 97.81 87 TYR A N 1
ATOM 629 C CA . TYR A 1 87 ? 16.476 2.763 -24.743 1.00 97.81 87 TYR A CA 1
ATOM 630 C C . TYR A 1 87 ? 17.875 2.753 -25.371 1.00 97.81 87 TYR A C 1
ATOM 632 O O . TYR A 1 87 ? 18.041 2.272 -26.494 1.00 97.81 87 TYR A O 1
ATOM 640 N N . GLU A 1 88 ? 18.891 3.213 -24.642 1.00 97.69 88 GLU A N 1
ATOM 641 C CA . GLU A 1 88 ? 20.281 3.199 -25.111 1.00 97.69 88 GLU A CA 1
ATOM 642 C C . GLU A 1 88 ? 20.785 1.771 -25.359 1.00 97.69 88 GLU A C 1
ATOM 644 O O . GLU A 1 88 ? 21.365 1.488 -26.412 1.00 97.69 88 GLU A O 1
ATOM 649 N N . ALA A 1 89 ? 20.491 0.842 -24.444 1.00 97.88 89 ALA A N 1
ATOM 650 C CA . ALA A 1 89 ? 20.815 -0.571 -24.619 1.00 97.88 89 ALA A CA 1
ATOM 651 C C . ALA A 1 89 ? 20.126 -1.173 -25.858 1.00 97.88 89 ALA A C 1
ATOM 653 O O . ALA A 1 89 ? 20.748 -1.931 -26.606 1.00 97.88 89 ALA A O 1
ATOM 654 N N . SER A 1 90 ? 18.864 -0.806 -26.113 1.00 97.75 90 SER A N 1
ATOM 655 C CA . SER A 1 90 ? 18.134 -1.245 -27.306 1.00 97.75 90 SER A CA 1
ATOM 656 C C . SER A 1 90 ? 18.781 -0.745 -28.599 1.00 97.75 90 SER A C 1
ATOM 658 O O . SER A 1 90 ? 18.832 -1.502 -29.568 1.00 97.75 90 SER A O 1
ATOM 660 N N . LEU A 1 91 ? 19.256 0.503 -28.645 1.00 97.81 91 LEU A N 1
ATOM 661 C CA . LEU A 1 91 ? 19.945 1.044 -29.822 1.00 97.81 91 LEU A CA 1
ATOM 662 C C . LEU A 1 91 ? 21.266 0.313 -30.078 1.00 97.81 91 LEU A C 1
ATOM 664 O O . LEU A 1 91 ? 21.500 -0.152 -31.191 1.00 97.81 91 LEU A O 1
ATOM 668 N N . ALA A 1 92 ? 22.084 0.125 -29.040 1.00 97.38 92 ALA A N 1
ATOM 669 C CA . ALA A 1 92 ? 23.337 -0.621 -29.158 1.00 97.38 92 ALA A CA 1
ATOM 670 C C . ALA A 1 92 ? 23.103 -2.059 -29.659 1.00 97.38 92 ALA A C 1
ATOM 672 O O . ALA A 1 92 ? 23.858 -2.579 -30.479 1.00 97.38 92 ALA A O 1
ATOM 673 N N . GLN A 1 93 ? 22.023 -2.706 -29.211 1.00 96.62 93 GLN A N 1
ATOM 674 C CA . GLN A 1 93 ? 21.679 -4.047 -29.673 1.00 96.62 93 GLN A CA 1
ATOM 675 C C . GLN A 1 93 ? 21.218 -4.079 -31.139 1.00 96.62 93 GLN A C 1
ATOM 677 O O . GLN A 1 93 ? 21.522 -5.044 -31.845 1.00 96.62 93 GLN A O 1
ATOM 682 N N . GLN A 1 94 ? 20.534 -3.037 -31.620 1.00 97.06 94 GLN A N 1
ATOM 683 C CA . GLN A 1 94 ? 20.197 -2.901 -33.042 1.00 97.06 94 GLN A CA 1
ATOM 684 C C . GLN A 1 94 ? 21.453 -2.758 -33.905 1.00 97.06 94 GLN A C 1
ATOM 686 O O . GLN A 1 94 ? 21.548 -3.424 -34.933 1.00 97.06 94 GLN A O 1
ATOM 691 N N . GLU A 1 95 ? 22.437 -1.969 -33.468 1.00 96.69 95 GLU A N 1
ATOM 692 C CA . GLU A 1 95 ? 23.721 -1.836 -34.172 1.00 96.69 95 GLU A CA 1
ATOM 693 C C . GLU A 1 95 ? 24.480 -3.167 -34.234 1.00 96.69 95 GLU A C 1
ATOM 695 O O . GLU A 1 95 ? 24.977 -3.550 -35.292 1.00 96.69 95 GLU A O 1
ATOM 700 N N . ILE A 1 96 ? 24.515 -3.917 -33.125 1.00 97.06 96 ILE A N 1
ATOM 701 C CA . ILE A 1 96 ? 25.108 -5.263 -33.095 1.00 97.06 96 ILE A CA 1
ATOM 702 C C . ILE A 1 96 ? 24.378 -6.199 -34.060 1.00 97.06 96 ILE A C 1
ATOM 704 O O . ILE A 1 96 ? 25.027 -6.971 -34.759 1.00 97.06 96 ILE A O 1
ATOM 708 N N . THR A 1 97 ? 23.046 -6.139 -34.101 1.00 96.50 97 THR A N 1
ATOM 709 C CA . THR A 1 97 ? 22.240 -6.992 -34.987 1.00 96.50 97 THR A CA 1
ATOM 710 C C . THR A 1 97 ? 22.534 -6.679 -36.452 1.00 96.50 97 THR A C 1
ATOM 712 O O . THR A 1 97 ? 22.817 -7.594 -37.215 1.00 96.50 97 THR A O 1
ATOM 715 N N . ALA A 1 98 ? 22.572 -5.397 -36.827 1.00 96.31 98 ALA A N 1
ATOM 716 C CA . ALA A 1 98 ? 22.924 -4.985 -38.184 1.00 96.31 98 ALA A CA 1
ATOM 717 C C . ALA A 1 98 ? 24.337 -5.453 -38.577 1.00 96.31 98 ALA A C 1
ATOM 719 O O . ALA A 1 98 ? 24.523 -6.033 -39.641 1.00 96.31 98 ALA A O 1
ATOM 720 N N . ALA A 1 99 ? 25.321 -5.293 -37.685 1.00 96.19 99 ALA A N 1
ATOM 721 C CA . ALA A 1 99 ? 26.683 -5.767 -37.932 1.00 96.19 99 ALA A CA 1
ATOM 722 C C . ALA A 1 99 ? 26.776 -7.303 -38.044 1.00 96.19 99 ALA A C 1
ATOM 724 O O . ALA A 1 99 ? 27.611 -7.818 -38.787 1.00 96.19 99 ALA A O 1
ATOM 725 N N . GLN A 1 100 ? 25.944 -8.045 -37.303 1.00 96.69 100 GLN A N 1
ATOM 726 C CA . GLN A 1 100 ? 25.857 -9.504 -37.415 1.00 96.69 100 GLN A CA 1
ATOM 727 C C . GLN A 1 100 ? 25.244 -9.937 -38.746 1.00 96.69 100 GLN A C 1
ATOM 729 O O . GLN A 1 100 ? 25.747 -10.889 -39.341 1.00 96.69 100 GLN A O 1
ATOM 734 N N . ASP A 1 101 ? 24.207 -9.242 -39.214 1.00 96.31 101 ASP A N 1
ATOM 735 C CA . ASP A 1 101 ? 23.586 -9.503 -40.514 1.00 96.31 101 ASP A CA 1
ATOM 736 C C . ASP A 1 101 ? 24.583 -9.249 -41.659 1.00 96.31 101 ASP A C 1
ATOM 738 O O . ASP A 1 101 ? 24.751 -10.114 -42.522 1.00 96.31 101 ASP A O 1
ATOM 742 N N . ASP A 1 102 ? 25.323 -8.135 -41.619 1.00 95.69 102 ASP A N 1
ATOM 743 C CA . ASP A 1 102 ? 26.373 -7.820 -42.600 1.00 95.69 102 ASP A CA 1
ATOM 744 C C . ASP A 1 102 ? 27.494 -8.879 -42.599 1.00 95.69 102 ASP A C 1
ATOM 746 O O . ASP A 1 102 ? 27.873 -9.404 -43.647 1.00 95.69 102 ASP A O 1
ATOM 750 N N . ALA A 1 103 ? 27.992 -9.267 -41.420 1.00 94.38 103 ALA A N 1
ATOM 751 C CA . ALA A 1 103 ? 29.028 -10.297 -41.306 1.00 94.38 103 ALA A CA 1
ATOM 752 C C . ALA A 1 103 ? 28.546 -11.678 -41.788 1.00 94.38 103 ALA A C 1
ATOM 754 O O . ALA A 1 103 ? 29.326 -12.469 -42.329 1.00 94.38 103 ALA A O 1
ATOM 755 N N . LEU A 1 104 ? 27.263 -11.990 -41.585 1.00 93.38 104 LEU A N 1
ATOM 756 C CA . LEU A 1 104 ? 26.661 -13.226 -42.069 1.00 93.38 104 LEU A CA 1
ATOM 757 C C . LEU A 1 104 ? 26.586 -13.238 -43.602 1.00 93.38 104 LEU A C 1
ATOM 759 O O . LEU A 1 104 ? 26.905 -14.263 -44.206 1.00 93.38 104 LEU A O 1
ATOM 763 N N . ILE A 1 105 ? 26.219 -12.112 -44.220 1.00 92.69 105 ILE A N 1
ATOM 764 C CA . ILE A 1 105 ? 26.230 -11.923 -45.679 1.00 92.69 105 ILE A CA 1
ATOM 765 C C . ILE A 1 105 ? 27.637 -12.162 -46.241 1.00 92.69 105 ILE A C 1
ATOM 767 O O . ILE A 1 105 ? 27.799 -13.005 -47.125 1.00 92.69 105 ILE A O 1
ATOM 771 N N . GLU A 1 106 ? 28.662 -11.520 -45.673 1.00 92.31 106 GLU A N 1
ATOM 772 C CA . GLU A 1 106 ? 30.056 -11.711 -46.104 1.00 92.31 106 GLU A CA 1
ATOM 773 C C . GLU A 1 106 ? 30.497 -13.185 -46.020 1.00 92.31 106 GLU A C 1
ATOM 775 O O . GLU A 1 106 ? 31.162 -13.705 -46.920 1.00 92.31 106 GLU A O 1
ATOM 780 N N . LEU A 1 107 ? 30.108 -13.895 -44.954 1.00 92.44 107 LEU A N 1
ATOM 781 C CA . LEU A 1 107 ? 30.389 -15.326 -44.799 1.00 92.44 107 LEU A CA 1
ATOM 782 C C . LEU A 1 107 ? 29.703 -16.182 -45.875 1.00 92.44 107 LEU A C 1
ATOM 784 O O . LEU A 1 107 ? 30.320 -17.130 -46.374 1.00 92.44 107 LEU A O 1
ATOM 788 N N . TYR A 1 108 ? 28.456 -15.868 -46.241 1.00 86.00 108 TYR A N 1
ATOM 789 C CA . TYR A 1 108 ? 27.730 -16.576 -47.301 1.00 86.00 108 TYR A CA 1
ATOM 790 C C . TYR A 1 108 ? 28.378 -16.378 -48.677 1.00 86.00 108 TYR A C 1
ATOM 792 O O . TYR A 1 108 ? 28.562 -17.361 -49.404 1.00 86.00 108 TYR A O 1
ATOM 800 N N . GLU A 1 109 ? 28.792 -15.154 -49.006 1.00 90.06 109 GLU A N 1
ATOM 801 C CA . GLU A 1 109 ? 29.496 -14.852 -50.259 1.00 90.06 109 GLU A CA 1
ATOM 802 C C . GLU A 1 109 ? 30.848 -15.584 -50.338 1.00 90.06 109 GLU A C 1
ATOM 804 O O . GLU A 1 109 ? 31.205 -16.158 -51.371 1.00 90.06 109 GLU A O 1
ATOM 809 N N . MET A 1 110 ? 31.588 -15.655 -49.226 1.00 86.50 110 MET A N 1
ATOM 810 C CA . MET A 1 110 ? 32.901 -16.313 -49.162 1.00 86.50 110 MET A CA 1
ATOM 811 C C . MET A 1 110 ? 32.828 -17.840 -49.335 1.00 86.50 110 MET A C 1
ATOM 813 O O . MET A 1 110 ? 33.770 -18.459 -49.836 1.00 86.50 110 MET A O 1
ATOM 817 N N . LEU A 1 111 ? 31.705 -18.453 -48.948 1.00 88.25 111 LEU A N 1
ATOM 818 C CA . LEU A 1 111 ? 31.420 -19.878 -49.151 1.00 88.25 111 LEU A CA 1
ATOM 819 C C . LEU A 1 111 ? 30.873 -20.193 -50.557 1.00 88.25 111 LEU A C 1
ATOM 821 O O . LEU A 1 111 ? 30.605 -21.360 -50.854 1.00 88.25 111 LEU A O 1
ATOM 825 N N . GLY A 1 112 ? 30.750 -19.188 -51.432 1.00 79.94 112 GLY A N 1
ATOM 826 C CA . GLY A 1 112 ? 30.316 -19.347 -52.821 1.00 79.94 112 GLY A CA 1
ATOM 827 C C . GLY A 1 112 ? 28.800 -19.433 -53.008 1.00 79.94 112 GLY A C 1
ATOM 828 O O . GLY A 1 112 ? 28.354 -19.969 -54.022 1.00 79.94 112 GLY A O 1
ATOM 829 N N . GLY A 1 113 ? 28.010 -18.953 -52.041 1.00 72.88 113 GLY A N 1
ATOM 830 C CA . GLY A 1 113 ? 26.572 -18.753 -52.221 1.00 72.88 113 GLY A CA 1
ATOM 831 C C . GLY A 1 113 ? 26.286 -17.445 -52.965 1.00 72.88 113 GLY A C 1
ATOM 832 O O . GLY A 1 113 ? 26.868 -16.419 -52.632 1.00 72.88 113 GLY A O 1
ATOM 833 N N . GLU A 1 114 ? 25.394 -17.472 -53.959 1.00 67.56 114 GLU A N 1
ATOM 834 C CA . GLU A 1 114 ? 24.770 -16.257 -54.509 1.00 67.56 114 GLU A CA 1
ATOM 835 C C . GLU A 1 114 ? 23.526 -15.909 -53.677 1.00 67.56 114 GLU A C 1
ATOM 837 O O . GLU A 1 114 ? 22.754 -16.807 -53.322 1.00 67.56 114 GLU A O 1
ATOM 842 N N . ILE A 1 115 ? 23.356 -14.621 -53.362 1.00 60.97 115 ILE A N 1
ATOM 843 C CA . ILE A 1 115 ? 22.231 -14.056 -52.595 1.00 60.97 115 ILE A CA 1
ATOM 844 C C . ILE A 1 115 ? 21.156 -13.538 -53.551 1.00 60.97 115 ILE A C 1
ATOM 846 O O . ILE A 1 115 ? 21.527 -12.863 -54.539 1.00 60.97 115 ILE A O 1
#

Secondary structure (DSSP, 8-state):
-EEEEETTEEEEEESS-EEEEE-TTSSEEE--SSS-SEEEETTEEEEBSSTT-EEEEE--HHHHHHHHHHHHHHHHHHHHHHHHHHHHHHHHHHHHHHHHHHHHHHHHHHTT---

Radius of gyration: 29.49 Å; chains: 1; bounding box: 57×35×78 Å

Sequence (115 aa):
MYKIIKNGAAIGLAAKPVYVMLLDNGYYGLCNAADASAVVYDGTVYPLGGEGGVLLVEVDAGTVLDEQRRQAESQLASADEAAIELYEASLAQQEITAAQDDALIELYEMLGGEI

Foldseek 3Di:
DKFKDWPNDGPDDDPDWFFWDQDPVRDIDTDDPVRGQWTDDPNDTAGDDDDRHIDIDDDDPVVVVVVVVVVVVVVVVVVVVVVVVVVVVVVVVVVVVVVVVVVVVVVCVVVPDDD

pLDDT: mean 94.31, std 5.4, range [60.97, 98.12]